Protein AF-A0A484YCI9-F1 (afdb_monomer)

Secondary structure (DSSP, 8-state):
-EEEEEEEEETTEEEEEEEEPPPPPTT-EEE---EEPPPHHHHHHHHHGGGSTTS-TTTTTSPEEP--SEEEEEEEE-GGGTTT--TT-EEE---B---SS-TT-BSPPP--

InterPro domains:
  IPR011032 GroES-like superfamily [SSF50129] (3-106)
  IPR013154 Alcohol dehydrogenase-like, N-terminal [PF08240] (26-96)
  IPR050129 Zinc-containing alcohol dehydrogenase [PTHR43401] (4-101)

pLDDT: mean 90.17, std 12.9, range [42.31, 98.25]

Sequence (112 aa):
MKTTALRLYGKRDLRLETFDLPEMQEDEILATVVTDSLCLSSWKEANLGENHKKVPDDVATNPIIIGHEFCGDILAVGKKWQHKFQPGQRYVIQANLQLPDRPDCPATPSRG

Nearest PDB structures (foldseek):
  3qe3-assembly1_A  TM=8.094E-01  e=1.293E-04  Ovis aries
  1pl6-assembly1_A  TM=8.620E-01  e=4.853E-04  Homo sapiens
  7f3p-assembly1_D  TM=7.899E-01  e=7.260E-03  Thermoanaerobacter brockii
  6sdm-assembly1_D  TM=8.085E-01  e=1.406E-02  Thermoanaerobacter brockii
  1ped-assembly1_D  TM=7.822E-01  e=1.247E-02  Clostridium beijerinckii

Mean predicted aligned error: 4.82 Å

Solvent-accessible surface area (backbone atoms only — not comparable to full-atom values): 6517 Å² total; per-residue (Å²): 88,82,47,74,50,47,30,37,40,30,61,71,39,72,46,82,45,75,48,70,51,76,86,83,52,51,84,40,70,47,61,50,79,74,48,67,58,88,50,73,62,58,54,48,41,39,64,40,12,48,78,23,83,62,38,57,81,55,18,69,83,60,41,41,57,69,69,60,52,35,29,31,40,30,67,41,56,14,72,77,43,50,91,81,45,55,59,75,39,74,52,71,63,69,32,72,69,75,42,92,90,42,74,43,46,53,60,43,72,77,72,119

Radius of gyration: 14.5 Å; Cα contacts (8 Å, |Δi|>4): 221; chains: 1; bounding box: 33×25×38 Å

Organism: Escherichia coli (NCBI:txid562)

Structure (mmCIF, N/CA/C/O backbone):
data_AF-A0A484YCI9-F1
#
_entry.id   AF-A0A484YCI9-F1
#
loop_
_atom_site.group_PDB
_atom_site.id
_atom_site.type_symbol
_atom_site.label_atom_id
_atom_site.label_alt_id
_atom_site.label_comp_id
_atom_site.label_asym_id
_atom_site.label_entity_id
_atom_site.label_seq_id
_atom_site.pdbx_PDB_ins_code
_atom_site.Cartn_x
_atom_site.Cartn_y
_atom_site.Cartn_z
_atom_site.occupancy
_atom_site.B_iso_or_equiv
_atom_site.auth_seq_id
_atom_site.auth_comp_id
_atom_site.auth_asym_id
_atom_site.auth_atom_id
_atom_site.pdbx_PDB_model_num
ATOM 1 N N . MET A 1 1 ? -8.840 -12.252 5.360 1.00 90.75 1 MET A N 1
ATOM 2 C CA . MET A 1 1 ? -9.881 -11.633 4.493 1.00 90.75 1 MET A CA 1
ATOM 3 C C . MET A 1 1 ? -9.288 -11.521 3.103 1.00 90.75 1 MET A C 1
ATOM 5 O O . MET A 1 1 ? -8.194 -10.981 3.012 1.00 90.75 1 MET A O 1
ATOM 9 N N . LYS A 1 2 ? -9.958 -11.991 2.043 1.00 94.81 2 LYS A N 1
ATOM 10 C CA . LYS A 1 2 ? -9.431 -11.806 0.683 1.00 94.81 2 LYS A CA 1
ATOM 11 C C . LYS A 1 2 ? -9.494 -10.340 0.273 1.00 94.81 2 LYS A C 1
ATOM 13 O O . LYS A 1 2 ? -10.543 -9.715 0.397 1.00 94.81 2 LYS A O 1
ATOM 18 N N . THR A 1 3 ? -8.384 -9.825 -0.233 1.00 95.38 3 THR A N 1
ATOM 19 C CA . THR A 1 3 ? -8.254 -8.470 -0.768 1.00 95.38 3 THR A CA 1
ATOM 20 C C . THR A 1 3 ? -7.670 -8.523 -2.169 1.00 95.38 3 THR A C 1
ATOM 22 O O . THR A 1 3 ? -7.015 -9.499 -2.525 1.00 95.38 3 THR A O 1
ATOM 25 N N . THR A 1 4 ? -7.913 -7.484 -2.964 1.00 96.69 4 THR A N 1
ATOM 26 C CA . THR A 1 4 ? -7.275 -7.301 -4.269 1.00 96.69 4 THR A CA 1
ATOM 27 C C . THR A 1 4 ? -6.566 -5.958 -4.286 1.00 96.69 4 THR A C 1
ATOM 29 O O . THR A 1 4 ? -7.172 -4.950 -3.933 1.00 96.69 4 THR A O 1
ATOM 32 N N . ALA A 1 5 ? -5.298 -5.940 -4.690 1.00 96.50 5 ALA A N 1
ATOM 33 C CA . ALA A 1 5 ? -4.479 -4.734 -4.711 1.00 96.50 5 ALA A CA 1
ATOM 34 C C . ALA A 1 5 ? -3.569 -4.694 -5.943 1.00 96.50 5 ALA A C 1
ATOM 36 O O . ALA A 1 5 ? -3.223 -5.730 -6.514 1.00 96.50 5 ALA A O 1
ATOM 37 N N . LEU A 1 6 ? -3.178 -3.485 -6.351 1.00 96.31 6 LEU A N 1
ATOM 38 C CA . LEU A 1 6 ? -2.205 -3.277 -7.418 1.00 96.31 6 LEU A CA 1
ATOM 39 C C . LEU A 1 6 ? -0.794 -3.302 -6.821 1.00 96.31 6 LEU A C 1
ATOM 41 O O . LEU A 1 6 ? -0.431 -2.425 -6.035 1.00 96.31 6 LEU A O 1
ATOM 45 N N . ARG A 1 7 ? -0.004 -4.309 -7.190 1.00 96.94 7 ARG A N 1
ATOM 46 C CA . ARG A 1 7 ? 1.367 -4.497 -6.719 1.00 96.94 7 ARG A CA 1
ATOM 47 C C . ARG A 1 7 ? 2.376 -4.037 -7.762 1.00 96.94 7 ARG A C 1
ATOM 49 O O . ARG A 1 7 ? 2.229 -4.339 -8.945 1.00 96.94 7 ARG A O 1
ATOM 56 N N . LEU A 1 8 ? 3.404 -3.325 -7.317 1.00 97.19 8 LEU A N 1
ATOM 57 C CA . LEU A 1 8 ? 4.557 -2.934 -8.121 1.00 97.19 8 LEU A CA 1
ATOM 58 C C . LEU A 1 8 ? 5.679 -3.956 -7.912 1.00 97.19 8 LEU A C 1
ATOM 60 O O . LEU A 1 8 ? 6.050 -4.209 -6.768 1.00 97.19 8 LEU A O 1
ATOM 64 N N . TYR A 1 9 ? 6.219 -4.490 -9.009 1.00 97.75 9 TYR A N 1
ATOM 65 C CA . TYR A 1 9 ? 7.333 -5.455 -9.044 1.00 97.75 9 TYR A CA 1
ATOM 66 C C . TYR A 1 9 ? 8.631 -4.863 -9.614 1.00 97.75 9 TYR A C 1
ATOM 68 O O . TYR A 1 9 ? 9.658 -5.530 -9.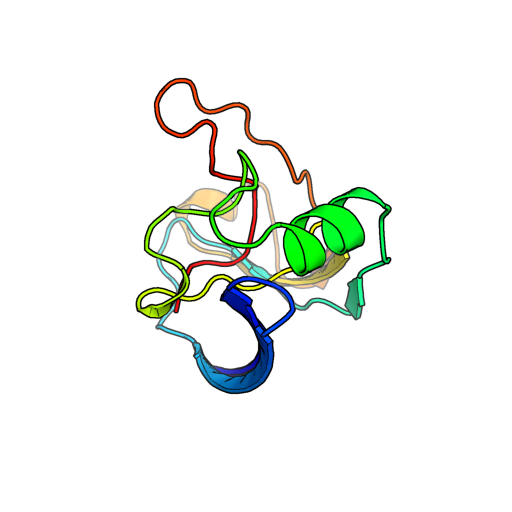688 1.00 97.75 9 TYR A O 1
ATOM 76 N N . GLY A 1 10 ? 8.600 -3.606 -10.047 1.00 96.56 10 GLY A N 1
ATOM 77 C CA . GLY A 1 10 ? 9.719 -2.942 -10.706 1.00 96.56 10 GLY A CA 1
ATOM 78 C C . GLY A 1 10 ? 9.217 -1.982 -11.774 1.00 96.56 10 GLY A C 1
ATOM 79 O O . GLY A 1 10 ? 8.017 -1.727 -11.892 1.00 96.56 10 GLY A O 1
ATOM 80 N N . LYS A 1 11 ? 10.135 -1.427 -12.564 1.00 97.56 11 LYS A N 1
ATOM 81 C CA . LYS A 1 11 ? 9.808 -0.450 -13.615 1.00 97.56 11 LYS A CA 1
ATOM 82 C C . LYS A 1 11 ? 8.714 -0.963 -14.549 1.00 97.56 11 LYS A C 1
ATOM 84 O O . LYS A 1 11 ? 8.933 -1.871 -15.345 1.00 97.56 11 LYS A O 1
ATOM 89 N N . ARG A 1 12 ? 7.558 -0.301 -14.498 1.00 97.25 12 ARG A N 1
ATOM 90 C CA . ARG A 1 12 ? 6.371 -0.543 -15.331 1.00 97.25 12 ARG A CA 1
ATOM 91 C C . ARG A 1 12 ? 5.821 -1.970 -15.226 1.00 97.25 12 ARG A C 1
ATOM 93 O O . ARG A 1 12 ? 5.080 -2.389 -16.111 1.00 97.25 12 ARG A O 1
ATOM 100 N N . ASP A 1 13 ? 6.142 -2.677 -14.146 1.00 98.12 13 ASP A N 1
ATOM 101 C CA . ASP A 1 13 ? 5.614 -4.004 -13.837 1.00 98.12 13 ASP A CA 1
ATOM 102 C C 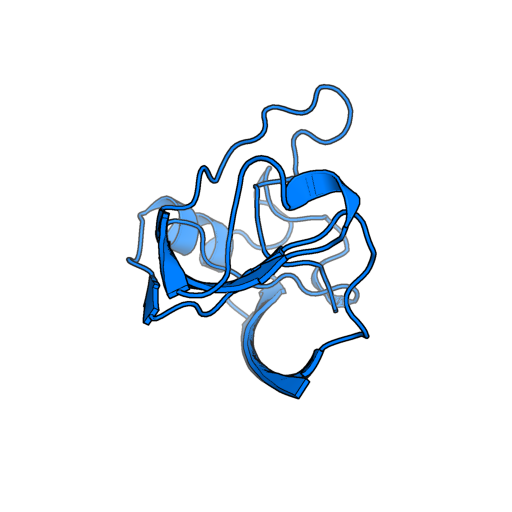. ASP A 1 13 ? 4.598 -3.881 -12.695 1.00 98.12 13 ASP A C 1
ATOM 104 O O . ASP A 1 13 ? 4.945 -3.900 -11.512 1.00 98.12 13 ASP A O 1
ATOM 108 N N . LEU A 1 14 ? 3.341 -3.655 -13.078 1.00 97.81 14 LEU A N 1
ATOM 109 C CA . LEU A 1 14 ? 2.201 -3.507 -12.179 1.00 97.81 14 LEU A CA 1
ATOM 110 C C . LEU A 1 14 ? 1.256 -4.684 -12.386 1.00 97.81 14 LEU A C 1
ATOM 112 O O . LEU A 1 14 ? 0.846 -4.964 -13.515 1.00 97.81 14 LEU A O 1
ATOM 116 N N . ARG A 1 15 ? 0.880 -5.348 -11.296 1.00 97.94 15 ARG A N 1
ATOM 117 C CA . ARG A 1 15 ? 0.054 -6.557 -11.335 1.00 97.94 15 ARG A CA 1
ATOM 118 C C . ARG A 1 15 ? -1.096 -6.430 -10.358 1.00 97.94 15 ARG A C 1
ATOM 120 O O . ARG A 1 15 ? -0.901 -6.023 -9.217 1.00 97.94 15 ARG A O 1
ATOM 127 N N . LEU A 1 16 ? -2.300 -6.751 -10.815 1.00 97.81 16 LEU A N 1
ATOM 128 C CA . LEU A 1 16 ? -3.460 -6.834 -9.940 1.00 97.81 16 LEU A CA 1
ATOM 129 C C . LEU A 1 16 ? -3.483 -8.227 -9.318 1.00 97.81 16 LEU A C 1
ATOM 131 O O . LEU A 1 16 ? -3.586 -9.218 -10.039 1.00 97.81 16 LEU A O 1
ATOM 135 N N . GLU A 1 17 ? -3.381 -8.298 -7.996 1.00 97.62 17 GLU A N 1
ATOM 136 C CA . GLU A 1 17 ? -3.284 -9.567 -7.279 1.00 97.62 17 GLU A CA 1
ATOM 137 C C . GLU A 1 17 ? -4.341 -9.675 -6.196 1.00 97.62 17 GLU A C 1
ATOM 139 O O . GLU A 1 17 ? -4.657 -8.690 -5.529 1.00 97.62 17 GLU A O 1
ATOM 144 N N . THR A 1 18 ? -4.851 -10.891 -6.003 1.00 97.69 18 THR A N 1
ATOM 145 C CA . THR A 1 18 ? -5.776 -11.228 -4.922 1.00 97.69 18 THR A CA 1
ATOM 146 C C . THR A 1 18 ? -5.088 -12.157 -3.934 1.00 97.69 18 THR A C 1
ATOM 148 O O . THR A 1 18 ? -4.610 -13.224 -4.315 1.00 97.69 18 THR A O 1
ATOM 151 N N . PHE A 1 19 ? -5.082 -11.784 -2.660 1.00 95.44 19 PHE A N 1
ATOM 152 C CA . PHE A 1 19 ? -4.436 -12.537 -1.586 1.00 95.44 19 PHE A CA 1
ATOM 153 C C . PHE A 1 19 ? -5.220 -12.397 -0.280 1.00 95.44 19 PHE A C 1
ATOM 155 O O . PHE A 1 19 ? -6.140 -11.582 -0.168 1.00 95.44 19 PHE A O 1
ATOM 162 N N . ASP A 1 20 ? -4.889 -13.227 0.704 1.00 95.94 20 ASP A N 1
ATOM 163 C CA . ASP A 1 20 ? -5.487 -13.155 2.030 1.00 95.94 20 ASP A CA 1
ATOM 164 C C . ASP A 1 20 ? -4.712 -12.172 2.909 1.00 95.94 20 ASP A C 1
ATOM 166 O O . ASP A 1 20 ? -3.508 -12.307 3.107 1.00 95.94 20 ASP A O 1
ATOM 170 N N . LEU A 1 21 ? -5.420 -11.180 3.454 1.00 93.94 21 LEU A N 1
ATOM 171 C CA . LEU A 1 21 ? -4.881 -10.319 4.498 1.00 93.94 21 LEU A CA 1
ATOM 172 C C . LEU A 1 21 ? -4.581 -11.141 5.757 1.00 93.94 21 LEU A C 1
ATOM 174 O O . LEU A 1 21 ? -5.420 -11.982 6.124 1.00 93.94 21 LEU A O 1
ATOM 178 N N . PRO A 1 22 ? -3.456 -10.856 6.440 1.00 92.62 22 PRO A N 1
ATOM 179 C CA . PRO A 1 22 ? -3.137 -11.467 7.721 1.00 92.62 22 PRO A CA 1
ATOM 180 C C . PRO A 1 22 ? -4.183 -11.106 8.780 1.00 92.62 22 PRO A C 1
ATOM 182 O O . PRO A 1 22 ? -5.008 -10.202 8.610 1.00 92.62 22 PRO A O 1
ATOM 185 N N . GLU A 1 23 ? -4.153 -11.835 9.892 1.00 93.75 23 GLU A N 1
ATOM 186 C CA . GLU A 1 23 ? -4.973 -11.497 11.049 1.00 93.75 23 GLU A CA 1
ATOM 187 C C . GLU A 1 23 ? -4.529 -10.151 11.641 1.00 93.75 23 GLU A C 1
ATOM 189 O O . GLU A 1 23 ? -3.336 -9.908 11.835 1.00 93.75 23 GLU A O 1
ATOM 194 N N . MET A 1 24 ? -5.502 -9.279 11.910 1.00 94.56 24 MET A N 1
ATOM 195 C CA . MET A 1 24 ? -5.268 -7.935 12.438 1.00 94.56 24 MET A CA 1
ATOM 196 C C . MET A 1 24 ? -4.716 -7.996 13.865 1.00 94.56 24 MET A C 1
ATOM 198 O O . MET A 1 24 ? -5.239 -8.724 14.710 1.00 94.56 24 MET A O 1
ATOM 202 N N . GLN A 1 25 ? -3.710 -7.175 14.150 1.00 96.44 25 GLN A N 1
ATOM 203 C CA . GLN A 1 25 ? -3.086 -7.077 15.467 1.00 96.44 25 GLN A CA 1
ATOM 204 C C . GLN A 1 25 ? -3.750 -6.015 16.362 1.00 96.44 25 GLN A C 1
ATOM 206 O O . GLN A 1 25 ? -4.561 -5.192 15.932 1.00 96.44 25 GLN A O 1
ATOM 211 N N . GLU A 1 26 ? -3.417 -6.023 17.658 1.00 97.56 26 GLU A N 1
ATOM 212 C CA . GLU A 1 26 ? -4.041 -5.127 18.645 1.00 97.56 26 GLU A CA 1
ATOM 213 C C . GLU A 1 26 ? -3.706 -3.637 18.451 1.00 97.56 26 GLU A C 1
ATOM 215 O O . GLU A 1 26 ? -4.378 -2.782 19.032 1.00 97.56 26 GLU A O 1
ATOM 220 N N . ASP A 1 27 ? -2.687 -3.311 17.662 1.00 96.12 27 ASP A N 1
ATOM 221 C CA . ASP A 1 27 ? -2.233 -1.955 17.350 1.00 96.12 27 ASP A CA 1
ATOM 222 C C . ASP A 1 27 ? -2.435 -1.542 15.892 1.00 96.12 27 ASP A C 1
ATOM 224 O O . ASP A 1 27 ? -1.861 -0.550 15.441 1.00 96.12 27 ASP A O 1
ATOM 228 N N . GLU A 1 28 ? -3.321 -2.238 15.189 1.00 96.06 28 GLU A N 1
ATOM 229 C CA . GLU A 1 28 ? -3.669 -1.953 13.803 1.00 96.06 28 GLU A CA 1
ATOM 230 C C . GLU A 1 28 ? -5.115 -1.454 13.661 1.00 96.06 28 GLU A C 1
ATOM 232 O O . GLU A 1 28 ? -5.940 -1.531 14.578 1.00 96.06 28 GLU A O 1
ATOM 237 N N . ILE A 1 29 ? -5.422 -0.919 12.480 1.00 96.00 29 ILE A N 1
ATOM 238 C CA . ILE A 1 29 ? -6.775 -0.572 12.044 1.00 96.00 29 ILE A CA 1
ATOM 239 C C . ILE A 1 29 ? -7.010 -1.285 10.716 1.00 96.00 29 ILE A C 1
ATOM 241 O O . ILE A 1 29 ? -6.256 -1.084 9.765 1.00 96.00 29 ILE A O 1
ATOM 245 N N . LEU A 1 30 ? -8.073 -2.083 10.637 1.00 96.75 30 LEU A N 1
ATOM 246 C CA . LEU A 1 30 ? -8.541 -2.650 9.378 1.00 96.75 30 LEU A CA 1
ATOM 247 C C . LEU A 1 30 ? -9.544 -1.685 8.753 1.00 96.75 30 LEU A C 1
ATOM 249 O O . LEU A 1 30 ? -10.555 -1.346 9.372 1.00 96.75 30 LEU A O 1
ATOM 253 N N . ALA A 1 31 ? -9.290 -1.272 7.518 1.00 96.00 31 ALA A N 1
ATOM 254 C CA . ALA A 1 31 ? -10.120 -0.309 6.815 1.00 96.00 31 ALA A CA 1
ATOM 255 C C . ALA A 1 31 ? -10.307 -0.687 5.342 1.00 96.00 31 ALA A C 1
ATOM 257 O O . ALA A 1 31 ? -9.503 -1.415 4.760 1.00 96.00 31 ALA A O 1
ATOM 258 N N . THR A 1 32 ? -11.390 -0.193 4.751 1.00 96.31 32 THR A N 1
ATOM 259 C CA . THR A 1 32 ? -11.626 -0.274 3.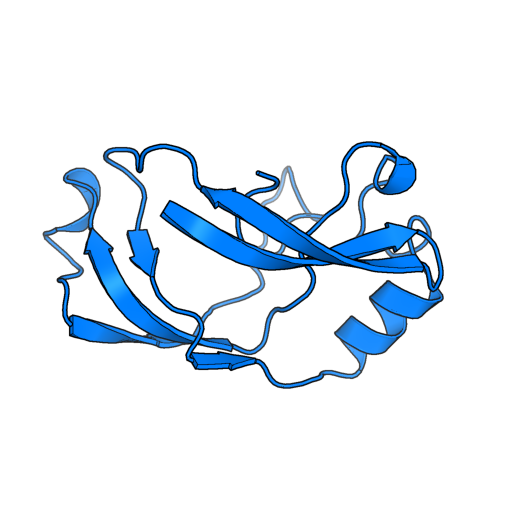305 1.00 96.31 32 THR A CA 1
ATOM 260 C C . THR A 1 32 ? -10.928 0.867 2.586 1.00 96.31 32 THR A C 1
ATOM 262 O O . THR A 1 32 ? -10.887 1.984 3.091 1.00 96.31 32 THR A O 1
ATOM 265 N N . VAL A 1 33 ? -10.464 0.611 1.366 1.00 96.06 33 VAL A N 1
ATOM 266 C CA . VAL A 1 33 ? -10.122 1.665 0.408 1.00 96.06 33 VAL A CA 1
ATOM 267 C C . VAL A 1 33 ? -11.300 1.799 -0.553 1.00 96.06 33 VAL A C 1
ATOM 269 O O . VAL A 1 33 ? -11.542 0.906 -1.360 1.00 96.06 33 VAL A O 1
ATOM 272 N N . VAL A 1 34 ? -12.069 2.882 -0.426 1.00 96.25 34 VAL A N 1
ATOM 273 C CA . VAL A 1 34 ? -13.250 3.143 -1.272 1.00 96.25 34 VAL A CA 1
ATOM 274 C C . VAL A 1 34 ? -12.846 3.870 -2.551 1.00 96.25 34 VAL A C 1
ATOM 276 O O . VAL A 1 34 ? -13.368 3.585 -3.625 1.00 96.25 34 VAL A O 1
ATOM 279 N N . THR A 1 35 ? -11.898 4.799 -2.444 1.00 95.00 35 THR A N 1
ATOM 280 C CA . THR A 1 35 ? -11.305 5.501 -3.584 1.00 95.00 35 THR A CA 1
ATOM 281 C C . THR A 1 35 ? -9.842 5.794 -3.296 1.00 95.00 35 THR A C 1
ATOM 283 O O . THR A 1 35 ? -9.500 6.096 -2.157 1.00 95.00 35 THR A O 1
ATOM 286 N N . ASP A 1 36 ? -9.014 5.742 -4.336 1.00 94.50 36 ASP A N 1
ATOM 287 C CA . ASP A 1 36 ? -7.616 6.179 -4.359 1.00 94.50 36 ASP A CA 1
ATOM 288 C C . ASP A 1 36 ? -7.407 6.987 -5.642 1.00 94.50 36 ASP A C 1
ATOM 290 O O . ASP A 1 36 ? -7.683 6.488 -6.738 1.00 94.50 36 ASP A O 1
ATOM 294 N N . SER A 1 37 ? -7.001 8.251 -5.526 1.00 92.69 37 SER A N 1
ATOM 295 C CA . SER A 1 37 ? -6.696 9.064 -6.704 1.00 92.69 37 SER A CA 1
ATOM 296 C C . SER A 1 37 ? -5.285 8.797 -7.221 1.00 92.69 37 SER A C 1
ATOM 298 O O . SER A 1 37 ? -4.381 8.382 -6.500 1.00 92.69 37 SER A O 1
ATOM 300 N N . LEU A 1 38 ? -5.080 9.043 -8.517 1.00 91.81 38 LEU A N 1
ATOM 301 C CA . LEU A 1 38 ? -3.757 8.947 -9.119 1.00 91.81 38 LEU A CA 1
ATOM 302 C C . LEU A 1 38 ? -3.029 10.285 -9.038 1.00 91.81 38 LEU A C 1
ATOM 304 O O . LEU A 1 38 ? -3.402 11.252 -9.704 1.00 91.81 38 LEU A O 1
ATOM 308 N N . CYS A 1 39 ? -1.923 10.287 -8.302 1.00 90.62 39 CYS A N 1
ATOM 309 C CA . CYS A 1 39 ? -0.976 11.387 -8.275 1.00 90.62 39 CYS A CA 1
ATOM 310 C C . CYS A 1 39 ? 0.128 11.220 -9.324 1.00 90.62 39 CYS A C 1
ATOM 312 O O . CYS A 1 39 ? 0.459 10.117 -9.774 1.00 90.62 39 CYS A O 1
ATOM 314 N N . LEU A 1 40 ? 0.806 12.324 -9.639 1.00 93.62 40 LEU A N 1
ATOM 315 C CA . LEU A 1 40 ? 2.024 12.290 -10.443 1.00 93.62 40 LEU A CA 1
ATOM 316 C C . LEU A 1 40 ? 3.137 11.463 -9.767 1.00 93.62 40 LEU A C 1
ATOM 318 O O . LEU A 1 40 ? 3.957 10.872 -10.466 1.00 93.62 40 LEU A O 1
ATOM 322 N N . SER A 1 41 ? 3.187 11.394 -8.432 1.00 91.38 41 SER A N 1
ATOM 323 C CA . SER A 1 41 ? 4.109 10.511 -7.694 1.00 91.38 41 SER A CA 1
ATOM 324 C C . SER A 1 41 ? 3.857 9.038 -7.996 1.00 91.38 41 SER A C 1
ATOM 326 O O . SER A 1 41 ? 4.820 8.343 -8.297 1.00 91.38 41 SER A O 1
ATOM 328 N N . SER A 1 42 ? 2.602 8.580 -8.024 1.00 93.50 42 SER A N 1
ATOM 329 C CA . SER A 1 42 ? 2.269 7.188 -8.367 1.00 93.50 42 SER A CA 1
ATOM 330 C C . SER A 1 42 ? 2.748 6.837 -9.779 1.00 93.50 42 SER A C 1
ATOM 332 O O . SER A 1 42 ? 3.314 5.773 -10.024 1.00 93.50 42 SER A O 1
ATOM 334 N N . TRP A 1 43 ? 2.606 7.775 -10.722 1.00 95.06 43 TRP A N 1
ATOM 335 C CA . TRP A 1 43 ? 3.153 7.613 -12.069 1.00 95.06 43 TRP A CA 1
ATOM 336 C C . TRP A 1 43 ? 4.689 7.552 -12.072 1.00 95.06 43 TRP A C 1
ATOM 338 O O . TRP A 1 43 ? 5.269 6.723 -12.777 1.00 95.06 43 TRP A O 1
ATOM 348 N N . LYS A 1 44 ? 5.375 8.396 -11.288 1.00 95.38 44 LYS A N 1
ATOM 349 C CA . LYS A 1 44 ? 6.844 8.353 -11.170 1.00 95.38 44 LYS A CA 1
ATOM 350 C C . LYS A 1 44 ? 7.323 7.040 -10.554 1.00 95.38 44 LYS A C 1
ATOM 352 O O . LYS A 1 44 ? 8.268 6.466 -11.082 1.00 95.38 44 LYS A O 1
ATOM 357 N N . GLU A 1 45 ? 6.668 6.558 -9.499 1.00 94.88 45 GLU A N 1
ATOM 358 C CA . GLU A 1 45 ? 6.943 5.263 -8.861 1.00 94.88 45 GLU A CA 1
ATOM 359 C C . GLU A 1 45 ? 6.822 4.122 -9.867 1.00 94.88 45 GLU A C 1
ATOM 361 O O . GLU A 1 45 ? 7.767 3.359 -10.046 1.00 94.88 45 GLU A O 1
ATOM 366 N N . ALA A 1 46 ? 5.717 4.073 -10.615 1.00 96.56 46 ALA A N 1
ATOM 367 C CA . ALA A 1 46 ? 5.514 3.066 -11.648 1.00 96.56 46 ALA A CA 1
ATOM 368 C C . ALA A 1 46 ? 6.591 3.107 -12.746 1.00 96.56 46 ALA A C 1
ATOM 370 O O . ALA A 1 46 ? 7.020 2.061 -13.222 1.00 96.56 46 ALA A O 1
ATOM 371 N N . ASN A 1 47 ? 7.050 4.288 -13.171 1.00 97.81 47 ASN A N 1
ATOM 372 C CA . ASN A 1 47 ? 8.054 4.392 -14.238 1.00 97.81 47 ASN A CA 1
ATOM 373 C C . ASN A 1 47 ? 9.489 4.151 -13.762 1.00 97.81 47 ASN A C 1
ATOM 375 O O . ASN A 1 47 ? 10.309 3.678 -14.547 1.00 97.81 47 ASN A O 1
ATOM 379 N N . LEU A 1 48 ? 9.802 4.501 -12.515 1.00 97.25 48 LEU A N 1
ATOM 380 C CA . LEU A 1 48 ? 11.155 4.408 -11.970 1.00 97.25 48 LEU A CA 1
ATOM 381 C C . LEU A 1 48 ? 11.398 3.107 -11.202 1.00 97.25 48 LEU A C 1
ATOM 383 O O . LEU A 1 48 ? 12.556 2.707 -11.113 1.00 97.25 48 LEU A O 1
ATOM 387 N N . GLY A 1 49 ? 10.354 2.426 -10.718 1.00 96.12 49 GLY A N 1
ATOM 388 C CA . GLY A 1 49 ? 10.486 1.179 -9.967 1.00 96.12 49 GLY A CA 1
ATOM 389 C C . GLY A 1 49 ? 11.460 1.340 -8.803 1.00 96.12 49 GLY A C 1
ATOM 390 O O . GLY A 1 49 ? 11.446 2.363 -8.125 1.00 96.12 49 GLY A O 1
ATOM 391 N N . GLU A 1 50 ? 12.361 0.377 -8.652 1.00 95.44 50 GLU A N 1
ATOM 392 C CA . GLU A 1 50 ? 13.460 0.353 -7.683 1.00 95.44 50 GLU A CA 1
ATOM 393 C C . GLU A 1 50 ? 14.366 1.602 -7.718 1.00 95.44 50 GLU A C 1
ATOM 395 O O . GLU A 1 50 ? 14.992 1.944 -6.726 1.00 95.44 50 GLU A O 1
ATOM 400 N N . ASN A 1 51 ? 14.399 2.363 -8.822 1.00 95.75 51 ASN A N 1
ATOM 401 C CA . ASN A 1 51 ? 15.164 3.616 -8.887 1.00 95.75 51 ASN A CA 1
ATOM 402 C C . ASN A 1 51 ? 14.443 4.810 -8.221 1.00 95.75 51 ASN A C 1
ATOM 404 O O . ASN A 1 51 ? 14.969 5.929 -8.222 1.00 95.75 51 ASN A O 1
ATOM 408 N N . HIS A 1 52 ? 13.218 4.636 -7.719 1.00 93.62 52 HIS A N 1
ATOM 409 C CA . HIS A 1 52 ? 12.483 5.682 -7.015 1.00 93.62 52 HIS A CA 1
ATOM 410 C C . HIS A 1 52 ? 12.814 5.667 -5.520 1.00 93.62 52 HIS A C 1
ATOM 412 O O . HIS A 1 52 ? 12.707 4.641 -4.869 1.00 93.62 52 HIS A O 1
ATOM 418 N N . LYS A 1 53 ? 13.089 6.831 -4.917 1.00 87.81 53 LYS A N 1
ATOM 419 C CA . LYS A 1 53 ? 13.473 6.944 -3.489 1.00 87.81 53 LYS A CA 1
ATOM 420 C C . LYS A 1 53 ? 12.454 6.390 -2.477 1.00 87.81 53 LYS A C 1
ATOM 422 O O . LYS A 1 53 ? 12.789 6.240 -1.308 1.00 87.81 53 LYS A O 1
ATOM 427 N N . LYS A 1 54 ? 11.199 6.20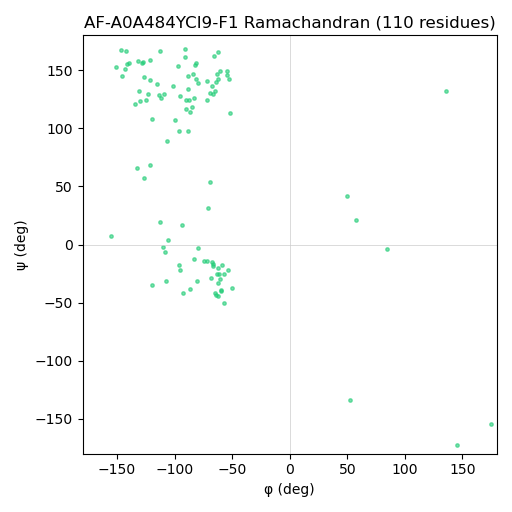2 -2.891 1.00 87.00 54 LYS A N 1
ATOM 428 C CA . LYS A 1 54 ? 10.105 5.650 -2.067 1.00 87.00 54 LYS A CA 1
ATOM 429 C C . LYS A 1 54 ? 9.749 4.208 -2.435 1.00 87.00 54 LYS A C 1
ATOM 431 O O . LYS A 1 54 ? 8.789 3.667 -1.905 1.00 87.00 54 LYS A O 1
ATOM 436 N N . VAL A 1 55 ? 10.487 3.611 -3.366 1.00 91.38 55 VAL A N 1
ATOM 437 C CA . VAL A 1 55 ? 10.340 2.211 -3.742 1.00 91.38 55 VAL A CA 1
ATOM 438 C C . VAL A 1 55 ? 11.572 1.468 -3.222 1.00 91.38 55 VAL A C 1
ATOM 440 O O . VAL A 1 55 ? 12.689 1.928 -3.443 1.00 91.38 55 VAL A O 1
ATOM 443 N N . PRO A 1 56 ? 11.392 0.355 -2.507 1.00 91.69 56 PRO A N 1
ATOM 444 C CA . PRO A 1 56 ? 12.497 -0.470 -2.033 1.00 91.69 56 PRO A CA 1
ATOM 445 C C . PRO A 1 56 ? 13.302 -1.084 -3.185 1.00 91.69 56 PRO A C 1
ATOM 447 O O . PRO A 1 56 ? 12.726 -1.492 -4.194 1.00 91.69 56 PRO A O 1
ATOM 450 N N . ASP A 1 57 ? 14.611 -1.251 -2.990 1.00 92.75 57 ASP A N 1
ATOM 451 C CA . ASP A 1 57 ? 15.495 -1.883 -3.983 1.00 92.75 57 ASP A CA 1
ATOM 452 C C . ASP A 1 57 ? 15.096 -3.343 -4.287 1.00 92.75 57 ASP A C 1
ATOM 454 O O . ASP A 1 57 ? 15.353 -3.859 -5.373 1.00 92.75 57 ASP A O 1
ATOM 458 N N . ASP A 1 58 ? 14.435 -4.012 -3.337 1.00 94.75 58 ASP A N 1
ATOM 459 C CA . ASP A 1 58 ? 14.023 -5.415 -3.412 1.00 94.75 58 ASP A CA 1
ATOM 460 C C . ASP A 1 58 ? 12.593 -5.629 -3.943 1.00 94.75 58 ASP A C 1
ATOM 462 O O . ASP A 1 58 ? 12.029 -6.714 -3.797 1.00 94.75 58 ASP A O 1
ATOM 466 N N . VAL A 1 59 ? 11.995 -4.618 -4.585 1.00 95.81 59 VAL A N 1
ATOM 467 C CA . VAL A 1 59 ? 10.595 -4.631 -5.055 1.00 95.81 59 VAL A CA 1
ATOM 468 C C . VAL A 1 59 ? 10.258 -5.787 -6.011 1.00 95.81 59 VAL 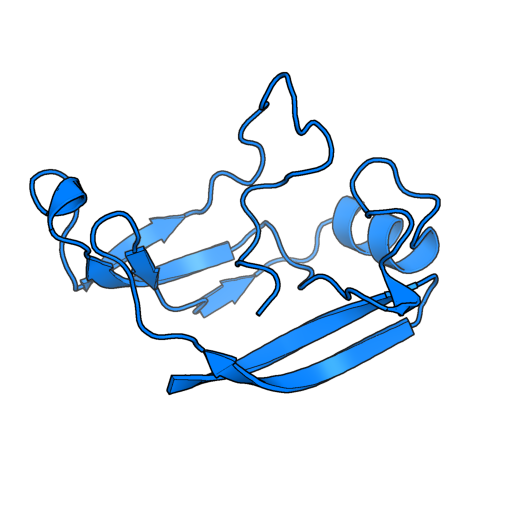A C 1
ATOM 470 O O . VAL A 1 59 ? 9.114 -6.229 -6.062 1.00 95.81 59 VAL A O 1
ATOM 473 N N . ALA A 1 60 ? 11.246 -6.335 -6.724 1.00 96.62 60 ALA A N 1
ATOM 474 C CA . ALA A 1 60 ? 11.052 -7.488 -7.606 1.00 96.62 60 ALA A CA 1
ATOM 475 C C . ALA A 1 60 ? 10.732 -8.789 -6.853 1.00 96.62 60 ALA A C 1
ATOM 477 O O . ALA A 1 60 ? 10.054 -9.663 -7.395 1.00 96.62 60 ALA A O 1
ATOM 478 N N . THR A 1 61 ? 11.211 -8.921 -5.614 1.00 97.00 61 THR A N 1
ATOM 479 C CA . THR A 1 61 ? 10.977 -10.094 -4.757 1.00 97.00 61 THR A CA 1
ATOM 480 C C . THR A 1 61 ? 10.003 -9.803 -3.624 1.00 97.00 61 THR A C 1
ATOM 482 O O . THR A 1 61 ? 9.263 -10.695 -3.226 1.00 97.00 61 THR A O 1
ATOM 485 N N . ASN A 1 62 ? 9.984 -8.562 -3.130 1.00 94.81 62 ASN A N 1
ATOM 486 C CA . ASN A 1 62 ? 9.113 -8.081 -2.057 1.00 94.81 62 ASN A CA 1
ATOM 487 C C . ASN A 1 62 ? 8.254 -6.901 -2.552 1.00 94.81 62 ASN A C 1
ATOM 489 O O . ASN A 1 62 ? 8.464 -5.755 -2.133 1.00 94.81 62 ASN A O 1
ATOM 493 N N . PRO A 1 63 ? 7.303 -7.171 -3.462 1.00 95.44 63 PRO A N 1
ATOM 494 C CA . PRO A 1 63 ? 6.507 -6.161 -4.150 1.00 95.44 63 PRO A CA 1
ATOM 495 C C . PRO A 1 63 ? 5.649 -5.347 -3.184 1.00 95.44 63 PRO A C 1
ATOM 497 O O . PRO A 1 63 ? 5.057 -5.875 -2.235 1.00 95.44 63 PRO A O 1
ATOM 500 N N . ILE A 1 64 ? 5.534 -4.054 -3.471 1.00 94.00 64 ILE A N 1
ATOM 501 C CA . ILE A 1 64 ? 4.742 -3.111 -2.675 1.00 94.00 64 ILE A CA 1
ATOM 502 C C . ILE A 1 64 ? 3.359 -2.901 -3.285 1.00 94.00 64 ILE A C 1
ATOM 504 O O . ILE A 1 64 ? 3.191 -3.013 -4.497 1.00 94.00 64 ILE A O 1
ATOM 508 N N . ILE A 1 65 ? 2.380 -2.545 -2.457 1.00 94.56 65 ILE A N 1
ATOM 509 C CA . ILE A 1 65 ? 1.083 -2.045 -2.927 1.00 94.56 65 ILE A CA 1
ATOM 510 C C . ILE A 1 65 ? 1.233 -0.549 -3.206 1.00 94.56 65 ILE A C 1
ATOM 512 O O . ILE A 1 65 ? 1.686 0.196 -2.336 1.00 94.56 65 ILE A O 1
ATOM 516 N N . ILE A 1 66 ? 0.870 -0.117 -4.414 1.00 92.88 66 ILE A N 1
ATOM 517 C CA . ILE A 1 66 ? 0.884 1.301 -4.786 1.00 92.88 66 ILE A CA 1
ATOM 518 C C . ILE A 1 66 ? -0.454 1.959 -4.434 1.00 92.88 66 ILE A C 1
ATOM 520 O O . ILE A 1 66 ? -1.503 1.329 -4.544 1.00 92.88 66 ILE A O 1
ATOM 524 N N . GLY A 1 67 ? -0.403 3.227 -4.030 1.00 91.25 67 GLY A N 1
ATOM 525 C CA . GLY A 1 67 ? -1.576 4.011 -3.646 1.00 91.25 67 GLY A CA 1
ATOM 526 C C . GLY A 1 67 ? -1.323 4.799 -2.370 1.00 91.25 67 GLY A C 1
ATOM 527 O O . GLY A 1 67 ? -0.767 4.274 -1.404 1.00 91.25 67 GLY A O 1
ATOM 528 N N . HIS A 1 68 ? -1.663 6.083 -2.379 1.00 91.88 68 HIS A N 1
ATOM 529 C CA . HIS A 1 68 ? -1.362 6.982 -1.263 1.00 91.88 68 HIS A CA 1
ATOM 530 C C . HIS A 1 68 ? -2.296 8.194 -1.170 1.00 91.88 68 HIS A C 1
ATOM 532 O O . HIS A 1 68 ? -2.071 9.077 -0.344 1.00 91.88 68 HIS A O 1
ATOM 538 N N . GLU A 1 69 ? -3.352 8.250 -1.978 1.00 92.44 69 GLU A N 1
ATOM 539 C CA . GLU A 1 69 ? -4.330 9.335 -1.965 1.00 92.44 69 GLU A CA 1
ATOM 540 C C . GLU A 1 69 ? -5.735 8.755 -1.813 1.00 92.44 69 GLU A C 1
ATOM 542 O O . GLU A 1 69 ? -6.621 8.962 -2.645 1.00 92.44 69 GLU A O 1
ATOM 547 N N . PHE A 1 70 ? -5.932 8.005 -0.726 1.00 94.81 70 PHE A N 1
ATOM 548 C CA . PHE A 1 70 ? -7.150 7.238 -0.518 1.00 94.81 70 PHE A CA 1
ATOM 549 C C . PHE A 1 70 ? -7.925 7.567 0.753 1.00 94.81 70 PHE A C 1
ATOM 551 O O . PHE A 1 70 ? -7.416 8.101 1.745 1.00 94.81 70 PHE A O 1
ATOM 558 N N . CYS A 1 71 ? -9.200 7.200 0.709 1.00 96.56 71 CYS A N 1
ATOM 559 C CA . CYS A 1 71 ? -10.130 7.284 1.819 1.00 96.56 71 CYS A CA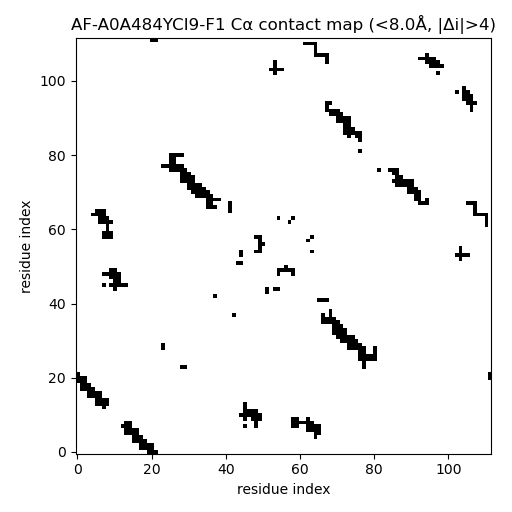 1
ATOM 560 C C . CYS A 1 71 ? -11.071 6.076 1.831 1.00 96.56 71 CYS A C 1
ATOM 562 O O . CYS A 1 71 ? -11.176 5.321 0.858 1.00 96.56 71 CYS A O 1
ATOM 564 N N . GLY A 1 72 ? -11.766 5.903 2.948 1.00 97.19 72 GLY A N 1
ATOM 565 C CA . GLY A 1 72 ? -12.766 4.857 3.095 1.00 97.19 72 GLY A CA 1
ATOM 566 C C . GLY A 1 72 ? -13.316 4.787 4.506 1.00 97.19 72 GLY A C 1
ATOM 567 O O . GLY A 1 72 ? -13.295 5.778 5.241 1.00 97.19 72 GLY A O 1
ATOM 568 N N . ASP A 1 73 ? -13.797 3.605 4.873 1.00 97.88 73 ASP A N 1
ATOM 569 C CA . ASP A 1 73 ? -14.437 3.336 6.156 1.00 97.88 73 ASP A CA 1
ATOM 570 C C . ASP A 1 73 ? -13.612 2.350 6.991 1.00 97.88 73 ASP A C 1
ATOM 572 O O . ASP A 1 73 ? -13.108 1.340 6.484 1.00 97.88 73 ASP A O 1
ATOM 576 N N . ILE A 1 74 ? -13.505 2.626 8.290 1.00 98.19 74 ILE A N 1
ATOM 577 C CA . ILE A 1 74 ? -12.885 1.737 9.273 1.00 98.19 74 ILE A CA 1
ATOM 578 C C . ILE A 1 74 ? -13.799 0.530 9.509 1.00 98.19 74 ILE A C 1
ATOM 580 O O . ILE A 1 74 ? -14.955 0.683 9.901 1.00 98.19 74 ILE A O 1
ATOM 584 N N . LEU A 1 75 ? -13.266 -0.678 9.322 1.00 97.44 75 LEU A N 1
ATOM 585 C CA . LEU A 1 75 ? -13.977 -1.939 9.543 1.00 97.44 75 LEU A CA 1
ATOM 586 C C . LEU A 1 75 ? -13.759 -2.487 10.954 1.00 97.44 75 LEU A C 1
ATOM 588 O O . LEU A 1 75 ? -14.698 -2.971 11.580 1.00 97.44 75 LEU A O 1
ATOM 592 N N . ALA A 1 76 ? -12.525 -2.419 11.457 1.00 97.88 76 ALA A N 1
ATOM 593 C CA . ALA A 1 76 ? -12.166 -2.884 12.791 1.00 97.88 76 ALA A CA 1
ATOM 594 C C . ALA A 1 76 ? -10.989 -2.081 13.355 1.00 97.88 76 ALA A C 1
ATOM 596 O O . ALA A 1 76 ? -10.164 -1.551 12.613 1.00 97.88 76 ALA A O 1
ATOM 597 N N . VAL A 1 77 ? -10.919 -1.991 14.684 1.00 98.12 77 VAL A N 1
ATOM 598 C CA . VAL A 1 77 ? -9.890 -1.231 15.403 1.00 98.12 77 VAL A CA 1
ATOM 599 C C . VAL A 1 77 ? -9.279 -2.126 16.473 1.00 98.12 77 VAL A C 1
ATOM 601 O O . VAL A 1 77 ? -9.996 -2.642 17.338 1.00 98.12 77 VAL A O 1
ATOM 604 N N . GLY A 1 78 ? -7.961 -2.300 16.422 1.00 97.69 78 GLY A N 1
ATOM 605 C CA . GLY A 1 78 ? -7.196 -3.004 17.443 1.00 97.69 78 GLY A CA 1
ATOM 606 C C . GLY A 1 78 ? -7.325 -2.333 18.813 1.00 97.69 78 GLY A C 1
ATOM 607 O O . GLY A 1 78 ? -7.504 -1.117 18.922 1.00 97.69 78 GLY A O 1
ATOM 608 N N . LYS A 1 79 ? -7.245 -3.129 19.887 1.00 97.69 79 LYS A N 1
ATOM 609 C CA . LYS A 1 79 ? -7.513 -2.691 21.269 1.00 97.69 79 LYS A CA 1
ATOM 610 C C . LYS A 1 79 ? -6.761 -1.422 21.674 1.00 97.69 79 LYS A C 1
ATOM 612 O O . LYS A 1 79 ? -7.337 -0.582 22.363 1.00 97.69 79 LYS A O 1
ATOM 617 N N . LYS A 1 80 ? -5.510 -1.241 21.230 1.00 98.00 80 LYS A N 1
ATOM 618 C CA . LYS A 1 80 ? -4.705 -0.066 21.599 1.00 98.00 80 LYS A CA 1
ATOM 619 C C . LYS A 1 80 ? -5.309 1.244 21.092 1.00 98.00 80 LYS A C 1
ATOM 621 O O . LYS A 1 80 ? -5.080 2.279 21.707 1.00 98.00 80 LYS A O 1
ATOM 626 N N . TRP A 1 81 ? -6.106 1.213 20.026 1.00 97.38 81 TRP A N 1
ATOM 627 C CA . TRP A 1 81 ? -6.607 2.405 19.337 1.00 97.38 81 TRP A CA 1
ATOM 628 C C . TRP A 1 81 ? -8.100 2.687 19.533 1.00 97.38 81 TRP A C 1
ATOM 630 O O . TRP A 1 81 ? -8.573 3.751 19.134 1.00 97.38 81 TRP A O 1
ATOM 640 N N . GLN A 1 82 ? -8.842 1.791 20.189 1.00 97.38 82 GLN A N 1
ATOM 641 C CA . GLN A 1 82 ? -10.299 1.912 20.372 1.00 97.38 82 GLN A CA 1
ATOM 642 C C . GLN A 1 82 ? -10.733 3.146 21.179 1.00 97.38 82 GLN A C 1
ATOM 644 O O . GLN A 1 82 ? -11.868 3.592 21.071 1.00 97.38 82 GLN A O 1
ATOM 649 N N . HIS A 1 83 ? -9.828 3.736 21.963 1.00 97.31 83 HIS A N 1
ATOM 650 C CA . HIS A 1 83 ? -10.082 4.993 22.672 1.00 97.31 83 HIS A CA 1
ATOM 651 C C . HIS A 1 83 ? -10.125 6.220 21.741 1.00 97.31 83 HIS A C 1
ATOM 653 O O . HIS A 1 83 ? -10.546 7.295 22.163 1.00 97.31 83 HIS A O 1
ATOM 659 N N . LYS A 1 84 ? -9.650 6.080 20.496 1.00 97.62 84 LYS A N 1
ATOM 660 C CA . LYS A 1 84 ? -9.530 7.162 19.511 1.00 97.62 84 LYS A CA 1
ATOM 661 C C . LYS A 1 84 ? -10.349 6.910 18.245 1.00 97.62 84 LYS A C 1
ATOM 663 O O . LYS A 1 84 ? -10.859 7.865 17.664 1.00 97.62 84 LYS A O 1
ATOM 668 N N . PHE A 1 85 ? -10.467 5.653 17.821 1.00 97.81 85 PHE A N 1
ATOM 669 C CA . PHE A 1 85 ? -11.154 5.272 16.590 1.00 97.81 85 PHE A CA 1
ATOM 670 C C . PHE A 1 85 ? -12.195 4.182 16.832 1.00 97.81 85 PHE A C 1
ATOM 672 O O . PHE A 1 85 ? -12.076 3.389 17.764 1.00 97.81 85 PHE A O 1
ATOM 679 N N . GLN A 1 86 ? -13.186 4.106 15.948 1.00 97.81 86 GLN A N 1
ATOM 680 C CA . GLN A 1 86 ? -14.260 3.116 16.016 1.00 97.81 86 GLN A CA 1
ATOM 681 C C . GLN A 1 86 ? -14.670 2.634 14.612 1.00 97.81 86 GLN A C 1
ATOM 683 O O . GLN A 1 86 ? -14.580 3.404 13.649 1.00 97.81 86 GLN A O 1
ATOM 688 N N . PRO A 1 87 ? -15.162 1.388 14.477 1.00 98.19 87 PRO A N 1
ATOM 689 C CA . PRO A 1 87 ? -15.765 0.907 13.236 1.00 98.19 87 PRO A CA 1
ATOM 690 C C . PRO A 1 87 ? -16.876 1.832 12.720 1.00 98.19 87 PRO A C 1
ATOM 692 O O . PRO A 1 87 ? -17.647 2.393 13.501 1.00 98.19 87 PRO A O 1
ATOM 695 N N . GLY A 1 88 ? -16.956 1.989 11.399 1.00 97.69 88 GLY A N 1
ATOM 696 C CA . GLY A 1 88 ? -17.906 2.868 10.711 1.00 97.69 88 GLY A CA 1
ATOM 697 C C . GLY A 1 88 ? -17.467 4.333 10.593 1.00 97.69 88 GLY A C 1
ATOM 698 O O . GLY A 1 88 ? -18.161 5.124 9.957 1.00 97.69 88 GLY A O 1
ATOM 699 N N . GLN A 1 89 ? -16.328 4.722 11.176 1.00 98.25 89 GLN A N 1
ATOM 700 C CA . GLN A 1 89 ? -15.741 6.038 10.918 1.00 98.25 89 GLN A CA 1
ATOM 701 C C . GLN A 1 89 ? -15.142 6.116 9.515 1.00 98.25 89 GLN A C 1
ATOM 703 O O . GLN A 1 89 ? -14.457 5.196 9.070 1.00 98.25 89 GLN A O 1
ATOM 708 N N . ARG A 1 90 ? -15.327 7.269 8.870 1.00 98.00 90 ARG A N 1
ATOM 709 C CA . ARG A 1 90 ? -14.619 7.620 7.638 1.00 98.00 90 ARG A CA 1
ATOM 710 C C . ARG A 1 90 ? -13.229 8.144 7.955 1.00 98.00 90 ARG A C 1
ATOM 712 O O . ARG A 1 90 ? -13.061 8.908 8.906 1.00 98.00 90 ARG A O 1
ATOM 719 N N . TYR A 1 91 ? -12.259 7.788 7.125 1.00 95.94 91 TYR A N 1
ATOM 720 C CA . TYR A 1 91 ? -10.883 8.260 7.243 1.00 95.94 91 TYR A CA 1
ATOM 721 C C . TYR A 1 91 ? -10.350 8.76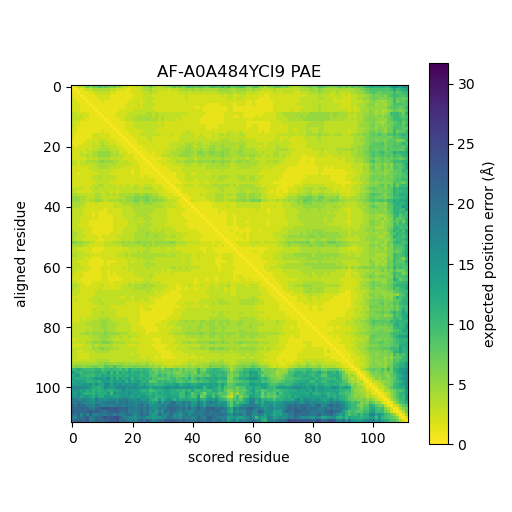7 5.903 1.00 95.94 91 TYR A C 1
ATOM 723 O O . TYR A 1 91 ? -10.827 8.375 4.841 1.00 95.94 91 TYR A O 1
ATOM 731 N N . VAL A 1 92 ? -9.322 9.608 5.974 1.00 94.31 92 VAL A N 1
ATOM 732 C CA . VAL A 1 92 ? -8.422 9.939 4.862 1.00 94.31 92 VAL A CA 1
ATOM 733 C C . VAL A 1 92 ? -7.005 9.570 5.289 1.00 94.31 92 VAL A C 1
ATOM 735 O O . VAL A 1 92 ? -6.662 9.728 6.465 1.00 94.31 92 VAL A O 1
ATOM 738 N N . ILE A 1 93 ? -6.192 9.036 4.378 1.00 90.50 93 ILE A N 1
ATOM 739 C CA . ILE A 1 93 ? -4.831 8.608 4.719 1.00 90.50 93 ILE A CA 1
ATOM 740 C C . ILE A 1 93 ? -3.862 9.797 4.771 1.00 90.50 93 ILE A C 1
ATOM 742 O O . ILE A 1 93 ? -3.879 10.676 3.911 1.00 90.50 93 ILE A O 1
ATOM 746 N N . GLN A 1 94 ? -2.963 9.802 5.759 1.00 85.00 94 GLN A N 1
ATOM 747 C CA . GLN A 1 94 ? -1.762 10.638 5.732 1.00 85.00 94 GLN A CA 1
ATOM 748 C C . GLN A 1 94 ? -0.591 9.799 5.217 1.00 85.00 94 GLN A C 1
ATOM 750 O O . GLN A 1 94 ? 0.062 9.099 5.983 1.00 85.00 94 GLN A O 1
ATOM 755 N N . ALA A 1 95 ? -0.290 9.912 3.928 1.00 77.00 95 ALA A N 1
ATOM 756 C CA . ALA A 1 95 ? 0.680 9.058 3.249 1.00 77.00 95 ALA A CA 1
ATOM 757 C C . ALA A 1 95 ? 2.147 9.200 3.676 1.00 77.00 95 ALA A C 1
ATOM 759 O O . ALA A 1 95 ? 2.945 8.339 3.339 1.00 77.00 95 ALA A O 1
ATOM 760 N N . ASN A 1 96 ? 2.564 10.267 4.357 1.00 73.81 96 ASN A N 1
ATOM 761 C CA . ASN A 1 96 ? 3.970 10.447 4.727 1.00 73.81 96 ASN A CA 1
ATOM 762 C C . ASN A 1 96 ? 4.109 10.530 6.245 1.00 73.81 96 ASN A C 1
ATOM 764 O O . ASN A 1 96 ? 3.739 11.541 6.845 1.00 73.81 96 ASN A O 1
ATOM 768 N N . LEU A 1 97 ? 4.661 9.473 6.841 1.00 72.19 97 LEU A N 1
ATOM 769 C CA . LEU A 1 97 ? 4.916 9.386 8.281 1.00 72.19 97 LEU A CA 1
ATOM 770 C C . LEU A 1 97 ? 6.235 10.059 8.690 1.00 72.19 97 LEU A C 1
ATOM 772 O O . LEU A 1 97 ? 6.449 10.277 9.875 1.00 72.19 97 LEU A O 1
ATOM 776 N N . GLN A 1 98 ? 7.098 10.408 7.721 1.00 67.44 98 GLN A N 1
ATOM 777 C CA . GLN A 1 98 ? 8.405 11.047 7.945 1.00 67.44 98 GLN A CA 1
ATOM 778 C C . GLN A 1 98 ? 9.261 10.330 9.005 1.00 67.44 98 GLN A C 1
ATOM 780 O O . GLN A 1 98 ? 9.896 10.970 9.843 1.00 67.44 98 GLN A O 1
ATOM 785 N N . LEU A 1 99 ? 9.275 8.994 8.969 1.00 71.44 99 LEU A N 1
ATOM 786 C CA . LEU A 1 99 ? 10.063 8.198 9.906 1.00 71.44 99 LEU A CA 1
ATOM 787 C C . LEU A 1 99 ? 11.569 8.429 9.665 1.00 71.44 99 LEU A C 1
ATOM 789 O O . LEU A 1 99 ? 12.009 8.315 8.516 1.00 71.44 99 LEU A O 1
ATOM 793 N N . PRO A 1 100 ? 12.368 8.745 10.706 1.00 70.50 100 PRO A N 1
ATOM 794 C CA . PRO A 1 100 ? 13.797 9.040 10.553 1.00 70.50 100 PRO A CA 1
ATOM 795 C C . PRO A 1 100 ? 14.622 7.870 10.004 1.00 70.50 100 PRO A C 1
ATOM 797 O O . PRO A 1 100 ? 15.604 8.079 9.297 1.00 70.50 100 PRO A O 1
ATOM 800 N N . ASP A 1 101 ? 14.228 6.645 10.341 1.00 77.69 101 ASP A N 1
ATOM 801 C CA . ASP A 1 101 ? 14.909 5.387 10.029 1.00 77.69 101 ASP A CA 1
ATOM 802 C C . ASP A 1 101 ? 14.365 4.695 8.770 1.00 77.69 101 ASP A C 1
ATOM 804 O O . ASP A 1 101 ? 15.039 3.846 8.188 1.00 77.69 101 ASP A O 1
ATOM 808 N N . ARG A 1 102 ? 13.160 5.071 8.326 1.00 69.75 102 ARG A N 1
ATOM 809 C CA . ARG A 1 102 ? 12.459 4.482 7.175 1.00 69.75 102 ARG A CA 1
ATOM 810 C C . ARG A 1 102 ? 11.911 5.560 6.239 1.00 69.75 102 ARG A C 1
ATOM 812 O O . ARG A 1 102 ? 10.695 5.699 6.084 1.00 69.75 102 ARG A O 1
ATOM 819 N N . PRO A 1 103 ? 12.794 6.341 5.588 1.00 65.88 103 PRO A N 1
ATOM 820 C CA . PRO A 1 103 ? 12.379 7.413 4.689 1.00 65.88 103 PRO A CA 1
ATOM 821 C C . PRO A 1 103 ? 11.679 6.886 3.429 1.00 65.88 103 PRO A C 1
ATOM 823 O O . PRO A 1 103 ? 10.979 7.652 2.767 1.00 65.88 103 PRO A O 1
ATOM 826 N N . ASP A 1 104 ? 11.853 5.606 3.100 1.00 65.31 104 ASP A N 1
ATOM 827 C CA . ASP A 1 104 ? 11.175 4.882 2.026 1.00 65.31 104 ASP A CA 1
ATOM 828 C C . ASP A 1 104 ? 9.722 4.540 2.356 1.00 65.31 104 ASP A C 1
ATOM 830 O O . ASP A 1 104 ? 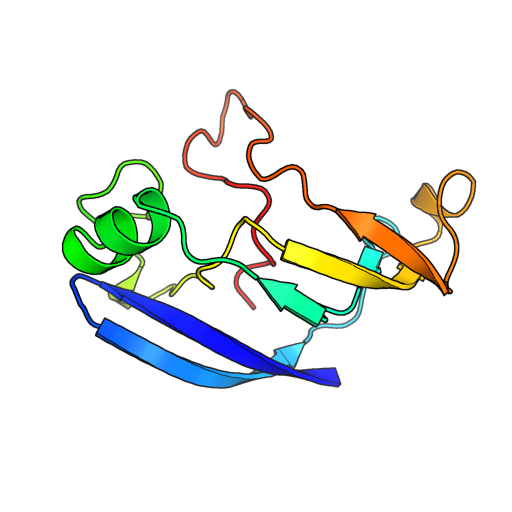9.006 4.164 1.444 1.00 65.31 104 ASP A O 1
ATOM 834 N N . CYS A 1 105 ? 9.295 4.655 3.620 1.00 62.19 105 CYS A N 1
ATOM 835 C CA . CYS A 1 105 ? 7.986 4.226 4.100 1.00 62.19 105 CYS A CA 1
ATOM 836 C C . CYS A 1 105 ? 6.943 5.347 3.940 1.00 62.19 105 CYS A C 1
ATOM 838 O O . CYS A 1 105 ? 6.873 6.261 4.775 1.00 62.19 105 CYS A O 1
ATOM 840 N N . PRO A 1 106 ? 6.125 5.343 2.873 1.00 58.56 106 PRO A N 1
ATOM 841 C CA . PRO A 1 106 ? 4.823 5.981 2.943 1.00 58.56 106 PRO A CA 1
ATOM 842 C C . PRO A 1 106 ? 3.936 5.227 3.952 1.00 58.56 106 PRO A C 1
ATOM 844 O O . PRO A 1 106 ? 4.206 4.078 4.286 1.00 58.56 106 PRO A O 1
ATOM 847 N N . ALA A 1 107 ? 2.855 5.840 4.434 1.00 54.03 107 ALA A N 1
ATOM 848 C CA . ALA A 1 107 ? 1.776 5.156 5.150 1.00 54.03 107 ALA A CA 1
ATOM 849 C C . ALA A 1 107 ? 0.986 4.251 4.184 1.00 54.03 107 ALA A C 1
ATOM 851 O O . ALA A 1 107 ? -0.223 4.409 4.008 1.00 54.03 107 ALA A O 1
ATOM 852 N N . THR A 1 108 ? 1.685 3.367 3.475 1.00 48.09 108 THR A N 1
ATOM 853 C CA . THR A 1 108 ? 1.095 2.381 2.583 1.00 48.09 108 THR A CA 1
ATOM 854 C C . THR A 1 108 ? 0.607 1.171 3.373 1.00 48.09 108 THR A C 1
ATOM 856 O O . THR A 1 108 ? 1.105 0.896 4.470 1.00 48.09 108 THR A O 1
ATOM 859 N N . PRO A 1 109 ? -0.370 0.427 2.824 1.00 51.56 109 PRO A N 1
ATOM 860 C CA . PRO A 1 109 ? -0.777 -0.859 3.376 1.00 51.56 109 PRO A CA 1
ATOM 861 C C . PRO A 1 109 ? 0.425 -1.808 3.506 1.00 51.56 109 PRO A C 1
ATOM 863 O O . PRO A 1 109 ? 1.351 -1.766 2.691 1.00 51.56 109 PRO A O 1
ATOM 866 N N . SER A 1 110 ? 0.421 -2.655 4.538 1.00 51.44 110 SER A N 1
ATOM 867 C CA . SER A 1 110 ? 1.503 -3.605 4.822 1.00 51.44 110 SER A CA 1
ATOM 868 C C . SER A 1 110 ? 1.808 -4.509 3.616 1.00 51.44 110 SER A C 1
ATOM 870 O O . SER A 1 110 ? 0.928 -4.814 2.810 1.00 51.44 110 SER A O 1
ATOM 872 N N . ARG A 1 111 ? 3.076 -4.935 3.476 1.00 51.78 111 ARG A N 1
ATOM 873 C CA . ARG A 1 111 ? 3.605 -5.709 2.328 1.00 51.78 111 ARG A CA 1
ATOM 874 C C . ARG A 1 111 ? 3.112 -7.171 2.253 1.00 51.78 111 ARG A C 1
ATOM 876 O O . ARG A 1 111 ? 3.885 -8.014 1.812 1.00 51.78 111 ARG A O 1
ATOM 883 N N . GLY A 1 112 ? 1.890 -7.457 2.709 1.00 42.31 112 GLY A N 1
ATOM 884 C CA . GLY A 1 112 ? 1.306 -8.804 2.816 1.00 42.31 112 GLY A CA 1
ATOM 885 C C . GLY A 1 112 ? 1.692 -9.781 1.706 1.00 42.31 112 GLY A C 1
ATOM 886 O O . GLY A 1 112 ? 1.733 -9.384 0.511 1.00 42.31 112 GLY A O 1
#

Foldseek 3Di:
DKDWFWWAQFAQDIDIDIDDDDDDALQDWDWDFPDFDDDVVLVVCNHGPCNDLLHPVRCNPQIFGDTQFTKGFTQDHHNVCVVPDDGGDIDTGPQAPPDVVCRSGTVGDDSD

=== Feature glossary ===
Each block in this record encodes a different view of the same protein. In brief:

Predicted aligned error. PAE(i, j) answers: if I align the predicted and true structures on residue i, how far off (in Å) do I expect residue j to be? A block-diagonal PAE matrix with low values on the blocks and high values off-diagonal is the signature of a multi-domain protein with confidently predicted domains but uncertain inter-domain orientation.

Contact-map, Ramachandran, and PAE plots. Plot images: a contact map (which residues are close in 3D, as an N×N binary image), a Ramachandran scatter (backbone torsion angles, revealing secondary-structure composition at a glance), and — for AlphaFold structures — a PAE heatmap (pairwise prediction confidence).

Backbone torsions (φ/ψ). φ (phi) and ψ (psi) are the two rotatable backbone dihedrals per residue: φ is the C(i-1)–N–Cα–C torsion, ψ is the N–Cα–C–N(i+1) torsion, both in degrees on (−180°, 180°]. α-helical residues cluster near (−60°, −45°); β-strand residues near (−120°, +130°). A Ramachandran plot is simply a scatter of (φ, ψ) for every residue.

Foldseek 3Di. A 3Di character summarizes, for each residue, the relative orientation of the Cα frame of its nearest spatial neighbor. Because it encodes fold topology rather than chemistry, 3Di alignments detect remote structural similarity that sequence alignment misses.

Radius of gyration, Cα contacts, bounding box. Three whole-structure scalars: the radius of gyration (RMS distance of Cα from centroid, in Å), the count of Cα–Cα contacts (pairs closer than 8 Å and separated by more than four residues in sequence — i.e. tertiary, not local, contacts), and the bounding-box dimensions. Together they distinguish compact globular folds from extended fibres or disordered chains.

Sequence. Sequence gives the chain of amino acids in standard one-letter code (A=alanine, C=cysteine, …, 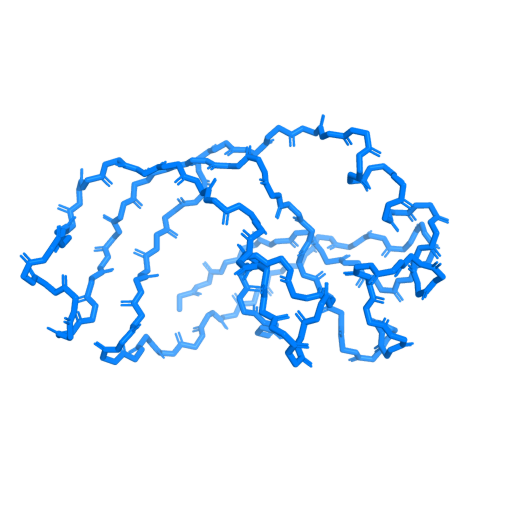Y=tyrosine), read N→C. It is the only feature that is directly encoded by the gene; all structural features are derived from the folded form of this sequence.

mmCIF coordinates. Atomic coordinates in PDBx/mmCIF format — the same representation the Protein Data Bank distributes. Each line of the _atom_site loop places one backbone atom in Cartesian space (units: ångströms, origin: arbitrary).

Secondary structure (3-state, P-SEA). Three-state secondary structure (P-SEA) collapses the eight DSSP classes into helix (a), strand (b), and coil (c). P-SEA assigns these from Cα geometry alone — distances and angles — without requiring backbone oxygens, so it works on any Cα trace.

InterPro / GO / CATH / organism. Functional annotations link the protein to curated databases. InterPro entries identify conserved domains and families by matching the sequence against member-database signatures (Pfam, PROSITE, CDD, …). Gene Ontology (GO) terms describe molecular function, biological process, and cellular component in a controlled vocabulary. CATH places the structure in a hierarchical fold classification (Class/Architecture/Topology/Homologous-superfamily). The organism is the source species.

B-factor. B-factor (Debye–Waller factor) reflects atomic displacement in the crystal lattice. It is an experimental observable (units Å²), not a prediction; low values mean the atom is pinned down, high values mean it moves or is heterogeneous across the crystal.

Rendered structure images. Structure images are PyMOL renders from six orthogonal camera directions. Cartoon representation draws helices as coils and strands as arrows; sticks shows the backbone as bonds; surface shows the solvent-excluded envelope. Rainbow coloring maps sequence position to hue (blue→red, N→C); chain coloring assigns a distinct color per polypeptide.

Solvent-accessible surface area. Solvent-accessible surface area (SASA) is the area in Å² traced out by the centre of a 1.4 Å probe sphere (a water molecule) rolled over the protein's van der Waals surface (Shrake–Rupley / Lee–Richards construction). Buried residues have near-zero SASA; fully exposed residues can exceed 200 Å². The total SASA scales roughly with the number of surface residues.

Secondary structure (8-state, DSSP). The SS8 string is DSSP's per-residue secondary-structure call. α-helix (H) means an i→i+4 H-bond ladder; β-strand (E) means the residue participates in a β-sheet; 3₁₀ (G) and π (I) are tighter and wider helices; T/S are turns/bends; '-' is loop.

pLDDT. For AlphaFold models, the B-factor field carries pLDDT — the model's own estimate of local accuracy on a 0–100 scale. Regions with pLDDT<50 should be treated as essentially unmodeled; they often correspond to intrinsically disordered segments.

Nearest PDB structures. Nearest PDB neighbors are the top structural matches found by Foldseek when searching this structure against the entire Protein Data Bank. Each hit reports a TM-score (0 to 1; >0.5 almost always implies the same fold) and an E-value. These are *structural* homologs — they may share no detectable sequence similarity.